Protein AF-A0A653R5P2-F1 (afdb_monomer_lite)

Structure (mmCIF, N/CA/C/O backbone):
data_AF-A0A653R5P2-F1
#
_entry.id   AF-A0A653R5P2-F1
#
loop_
_atom_site.group_PDB
_atom_site.id
_atom_site.type_symbol
_atom_site.label_atom_id
_atom_site.label_alt_id
_atom_site.label_comp_id
_atom_site.label_asym_id
_atom_site.label_entity_id
_atom_site.label_seq_id
_atom_site.pdbx_PDB_ins_code
_atom_site.Cartn_x
_atom_site.Cartn_y
_atom_site.Cartn_z
_atom_site.occupancy
_atom_site.B_iso_or_equiv
_atom_site.auth_seq_id
_atom_site.auth_comp_id
_atom_site.auth_asym_id
_atom_site.auth_atom_id
_atom_site.pdbx_PDB_model_num
ATOM 1 N N . MET A 1 1 ? -12.170 2.360 -12.518 1.00 54.19 1 MET A N 1
ATOM 2 C CA . MET A 1 1 ? -10.894 2.444 -11.773 1.00 54.19 1 MET A CA 1
ATOM 3 C C . MET A 1 1 ? -11.094 3.418 -10.625 1.00 54.19 1 MET A C 1
ATOM 5 O O . MET A 1 1 ? -11.381 4.577 -10.891 1.00 54.19 1 MET A O 1
ATOM 9 N N . ILE A 1 2 ? -11.045 2.950 -9.377 1.00 61.38 2 ILE A N 1
ATOM 10 C CA . ILE A 1 2 ? -11.257 3.804 -8.199 1.00 61.38 2 ILE A CA 1
ATOM 11 C C . ILE A 1 2 ? -9.953 4.563 -7.930 1.00 61.38 2 ILE A C 1
ATOM 13 O O . ILE A 1 2 ? -8.896 3.942 -7.818 1.00 61.38 2 ILE A O 1
ATOM 17 N N . VAL A 1 3 ? -10.019 5.893 -7.868 1.00 64.69 3 VAL A N 1
ATOM 18 C CA . VAL A 1 3 ? -8.891 6.744 -7.465 1.00 64.69 3 VAL A CA 1
ATOM 19 C C . VAL A 1 3 ? -9.079 7.107 -5.998 1.00 64.69 3 VAL A C 1
ATOM 21 O O . VAL A 1 3 ? -10.110 7.650 -5.611 1.00 64.69 3 VAL A O 1
ATOM 24 N N . ILE A 1 4 ? -8.091 6.775 -5.178 1.00 66.62 4 ILE A N 1
ATOM 25 C CA . ILE A 1 4 ? -8.091 6.955 -3.727 1.00 66.62 4 ILE A CA 1
ATOM 26 C C . ILE A 1 4 ? -7.111 8.094 -3.420 1.00 66.62 4 ILE A C 1
ATOM 28 O O . ILE A 1 4 ? -5.994 8.080 -3.930 1.00 66.62 4 ILE A O 1
ATOM 32 N N . GLY A 1 5 ? -7.518 9.091 -2.629 1.00 63.03 5 GLY A N 1
ATOM 33 C CA . GLY A 1 5 ? -6.640 10.191 -2.191 1.00 63.03 5 GLY A CA 1
ATOM 34 C C . GLY A 1 5 ? -7.165 11.597 -2.479 1.00 63.03 5 GLY A C 1
ATOM 35 O O . GLY A 1 5 ? -7.079 12.459 -1.617 1.00 63.03 5 GLY A O 1
ATOM 36 N N . LYS A 1 6 ? -7.797 11.828 -3.636 1.00 60.8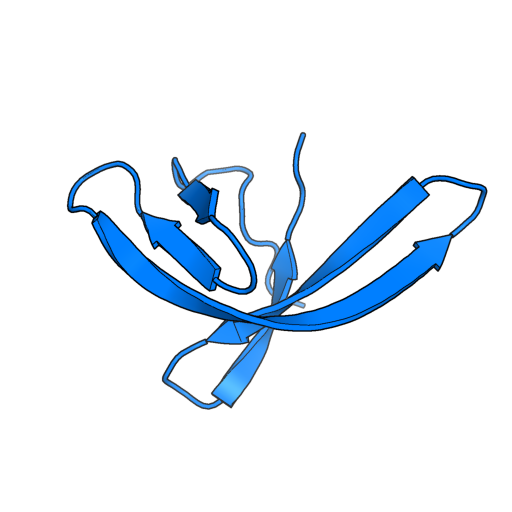4 6 LYS A N 1
ATOM 37 C CA . LYS A 1 6 ? -8.096 13.204 -4.083 1.00 60.84 6 LYS A CA 1
ATOM 38 C C . LYS A 1 6 ? -9.192 13.928 -3.281 1.00 60.84 6 LYS A C 1
ATOM 40 O O . LY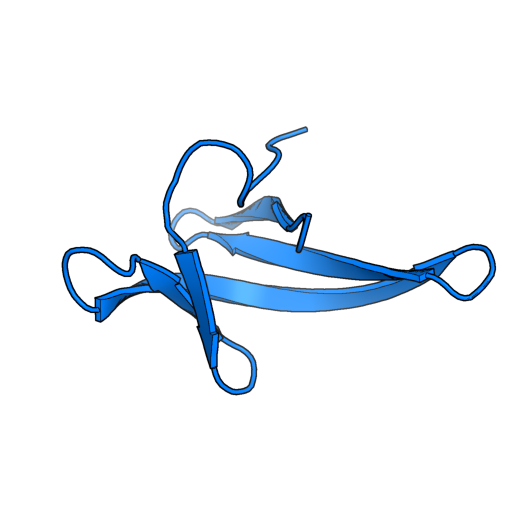S A 1 6 ? -9.129 15.137 -3.120 1.00 60.84 6 LYS A O 1
ATOM 45 N N . GLU A 1 7 ? -10.194 13.203 -2.781 1.00 59.69 7 GLU A N 1
ATOM 46 C CA . GLU A 1 7 ? -11.327 13.787 -2.025 1.00 59.69 7 GLU A CA 1
ATOM 47 C C . GLU A 1 7 ? -11.404 13.320 -0.568 1.00 59.69 7 GLU A C 1
ATOM 49 O O . GLU A 1 7 ? -12.183 13.838 0.229 1.00 59.69 7 GLU A O 1
ATOM 54 N N . ARG A 1 8 ? -10.626 12.302 -0.204 1.00 65.50 8 ARG A N 1
ATOM 55 C CA . ARG A 1 8 ? -10.676 11.685 1.119 1.00 65.50 8 ARG A CA 1
ATOM 56 C C . ARG A 1 8 ? -9.326 11.943 1.748 1.00 65.50 8 ARG A C 1
ATOM 58 O O . ARG A 1 8 ? -8.343 11.446 1.226 1.00 65.50 8 ARG A O 1
ATOM 65 N N . ALA A 1 9 ? -9.269 12.726 2.821 1.00 75.19 9 ALA A N 1
ATOM 66 C CA . ALA A 1 9 ? -8.043 12.935 3.583 1.00 75.19 9 ALA A CA 1
ATOM 67 C C . ALA A 1 9 ? -7.535 11.576 4.101 1.00 75.19 9 ALA A C 1
ATOM 69 O O . ALA A 1 9 ? -8.000 11.080 5.128 1.00 75.19 9 ALA A O 1
ATOM 70 N N . VAL A 1 10 ? -6.644 10.938 3.347 1.00 82.94 10 VAL A N 1
ATOM 71 C CA . VAL A 1 10 ? -6.039 9.639 3.646 1.00 82.94 10 VAL A CA 1
ATOM 72 C C . VAL A 1 10 ? -4.525 9.787 3.659 1.00 82.94 10 VAL A C 1
ATOM 74 O O . VAL A 1 10 ? -3.976 10.621 2.943 1.00 82.94 10 VAL A O 1
ATOM 77 N N . TYR A 1 11 ? -3.853 8.984 4.473 1.00 84.38 11 TYR A N 1
ATOM 78 C CA . TYR A 1 11 ? -2.400 8.987 4.585 1.00 84.38 11 TYR A CA 1
ATOM 79 C C . TYR A 1 11 ? -1.848 7.565 4.495 1.00 84.38 11 TYR A C 1
ATOM 81 O O . TYR A 1 11 ? -2.541 6.591 4.796 1.00 84.38 11 TYR A O 1
ATOM 89 N N . VAL A 1 12 ? -0.592 7.452 4.067 1.00 86.00 12 VAL A N 1
ATOM 90 C CA . VAL A 1 12 ? 0.135 6.180 3.999 1.00 86.00 12 VAL A CA 1
ATOM 91 C C . VAL A 1 12 ? 0.964 6.016 5.266 1.00 86.00 12 VAL A C 1
ATOM 93 O O . VAL A 1 12 ? 1.666 6.940 5.676 1.00 86.00 12 VAL A O 1
ATOM 96 N N . ARG A 1 13 ? 0.916 4.830 5.869 1.00 86.81 13 ARG A N 1
ATOM 97 C CA . ARG A 1 13 ? 1.783 4.429 6.976 1.00 86.81 13 ARG A CA 1
ATOM 98 C C . ARG A 1 13 ? 2.224 2.988 6.753 1.00 86.81 13 ARG A C 1
ATOM 100 O O . ARG A 1 13 ? 1.395 2.084 6.739 1.00 86.81 13 ARG A O 1
ATOM 107 N N . ASN A 1 14 ? 3.533 2.789 6.606 1.00 86.81 14 ASN A N 1
ATOM 108 C CA . ASN A 1 14 ? 4.138 1.521 6.188 1.00 86.81 14 ASN A CA 1
ATOM 109 C C . ASN A 1 14 ? 3.559 1.032 4.846 1.00 86.81 14 ASN A C 1
ATOM 111 O O . ASN A 1 14 ? 3.665 1.726 3.838 1.00 86.81 14 ASN A O 1
ATOM 115 N N . ASP A 1 15 ? 2.952 -0.148 4.843 1.00 85.25 15 ASP A N 1
ATOM 116 C CA . ASP A 1 15 ? 2.288 -0.801 3.718 1.00 85.25 1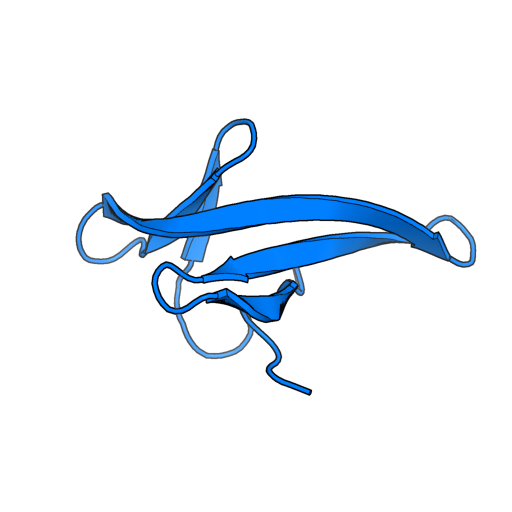5 ASP A CA 1
ATOM 117 C C . ASP A 1 15 ? 0.780 -0.512 3.671 1.00 85.25 15 ASP A C 1
ATOM 119 O O . ASP A 1 15 ? 0.074 -1.039 2.822 1.00 85.25 15 ASP A O 1
ATOM 123 N N . SER A 1 16 ? 0.269 0.323 4.572 1.00 87.81 16 SER A N 1
ATOM 124 C CA . SER A 1 16 ? -1.160 0.484 4.811 1.00 87.81 16 SER A CA 1
ATOM 125 C C . SER A 1 16 ? -1.612 1.926 4.580 1.00 87.81 16 SER A C 1
ATOM 127 O O . SER A 1 16 ? -0.868 2.884 4.801 1.00 87.81 16 SER A O 1
ATOM 129 N N . ILE A 1 17 ? -2.853 2.096 4.128 1.00 87.56 17 ILE A N 1
ATOM 130 C CA . ILE A 1 17 ? -3.493 3.403 3.942 1.00 87.56 17 ILE A CA 1
ATOM 131 C C . ILE A 1 17 ? -4.583 3.581 4.986 1.00 87.56 17 ILE A C 1
ATOM 133 O O . ILE A 1 17 ? -5.421 2.701 5.175 1.00 87.56 17 ILE A O 1
ATOM 137 N N . TYR A 1 18 ? -4.609 4.752 5.613 1.00 86.38 18 TYR A N 1
ATOM 138 C CA . TYR A 1 18 ? -5.533 5.095 6.687 1.00 86.38 18 TYR A CA 1
ATOM 139 C C . TYR A 1 18 ? -6.346 6.340 6.348 1.00 86.38 18 TYR A C 1
ATOM 141 O O . TYR A 1 18 ? -5.879 7.247 5.659 1.00 86.38 18 TYR A O 1
ATOM 149 N N . PHE A 1 19 ? -7.570 6.403 6.866 1.00 83.62 19 PHE A N 1
ATOM 150 C CA . PHE A 1 19 ? -8.370 7.622 6.884 1.00 83.62 19 PHE A CA 1
ATOM 151 C C . PHE A 1 19 ? -7.894 8.561 7.985 1.00 83.62 19 PHE A C 1
ATOM 153 O O . PHE A 1 19 ? -7.960 8.210 9.158 1.00 83.62 19 PHE A O 1
ATOM 160 N N . ASN A 1 20 ? -7.543 9.794 7.623 1.00 81.31 20 ASN A N 1
ATOM 161 C CA . ASN A 1 20 ? -7.069 10.804 8.570 1.00 81.31 20 ASN A CA 1
ATOM 162 C C . ASN A 1 20 ? -8.131 11.168 9.625 1.00 81.31 20 ASN A C 1
ATOM 164 O O . ASN A 1 20 ? -7.813 11.506 10.753 1.00 81.31 20 ASN A O 1
ATOM 168 N N . LYS A 1 21 ? -9.423 11.065 9.279 1.00 78.62 21 LYS A N 1
ATOM 169 C CA . LYS A 1 21 ? -10.514 11.447 10.188 1.00 78.62 21 LYS A CA 1
ATOM 170 C C . LYS A 1 21 ? -10.615 10.555 11.437 1.00 78.62 21 LYS A C 1
ATOM 172 O O . LYS A 1 21 ? -10.964 11.066 12.492 1.00 78.62 21 LYS A O 1
ATOM 177 N N . ASN A 1 22 ? -10.359 9.251 11.306 1.00 81.56 22 ASN A N 1
ATOM 178 C CA . ASN A 1 22 ? -10.670 8.251 12.341 1.00 81.56 22 ASN A CA 1
ATOM 179 C C . ASN A 1 22 ? -9.551 7.207 12.545 1.00 81.56 22 ASN A C 1
ATOM 181 O O . ASN A 1 22 ? -9.810 6.172 13.155 1.00 81.56 22 ASN A O 1
ATOM 185 N N . ASP A 1 23 ? -8.373 7.384 11.935 1.00 80.06 23 ASP A N 1
ATOM 186 C CA . ASP A 1 23 ? -7.295 6.377 11.875 1.00 80.06 23 ASP A CA 1
ATOM 187 C C . ASP A 1 23 ? -7.763 4.974 11.445 1.00 80.06 23 ASP A C 1
ATOM 189 O O . ASP A 1 23 ? -7.169 3.946 11.764 1.00 80.06 23 ASP A O 1
ATOM 193 N N . SER A 1 24 ? -8.860 4.917 10.691 1.00 84.06 24 SER A N 1
ATOM 194 C CA . SER A 1 24 ? -9.430 3.659 10.222 1.00 84.06 24 SER A CA 1
ATOM 195 C C . SER A 1 24 ? -8.669 3.176 8.995 1.00 84.06 24 SER A C 1
ATOM 197 O O . SER A 1 24 ? -8.445 3.951 8.061 1.00 84.06 24 SER A O 1
ATOM 199 N N . LEU A 1 25 ? -8.302 1.893 8.985 1.00 85.56 25 LEU A N 1
ATOM 200 C CA . LEU A 1 25 ? -7.636 1.257 7.852 1.00 85.56 25 LEU A CA 1
ATOM 201 C C . LEU A 1 25 ? -8.548 1.306 6.619 1.00 85.56 25 LEU A C 1
ATOM 203 O O . LEU A 1 25 ? -9.663 0.786 6.631 1.00 85.56 25 LEU A O 1
ATOM 207 N N . PHE A 1 26 ? -8.071 1.945 5.556 1.00 84.31 26 PHE A N 1
ATOM 208 C CA . PHE A 1 26 ? -8.741 1.974 4.261 1.00 84.31 26 PHE A CA 1
ATOM 209 C C . PHE A 1 26 ? -8.428 0.709 3.456 1.00 84.31 26 PHE A C 1
ATOM 211 O O . PHE A 1 26 ? -9.317 0.107 2.853 1.00 84.31 26 PHE A O 1
ATOM 218 N N . GLY A 1 27 ? -7.154 0.327 3.441 1.00 88.00 27 GLY A N 1
ATOM 219 C CA . GLY A 1 27 ? -6.658 -0.772 2.632 1.00 88.00 27 GLY A CA 1
ATOM 220 C C . GLY A 1 27 ? -5.148 -0.910 2.730 1.00 88.00 27 GLY A C 1
ATOM 221 O O . GLY A 1 27 ? -4.475 -0.074 3.335 1.00 88.00 27 GLY A O 1
ATOM 222 N N . VAL A 1 28 ? -4.630 -1.964 2.115 1.00 89.75 28 VAL A N 1
ATOM 223 C CA . VAL A 1 28 ? -3.203 -2.300 2.112 1.00 89.75 28 VAL A CA 1
ATOM 224 C C . VAL A 1 28 ? -2.657 -2.116 0.700 1.00 89.75 28 VAL A C 1
ATOM 226 O O . VAL A 1 28 ? -3.361 -2.323 -0.291 1.00 89.75 28 VAL A O 1
ATOM 229 N N . ILE A 1 29 ? -1.415 -1.659 0.603 1.00 89.94 29 ILE A N 1
ATOM 230 C CA . ILE A 1 29 ? -0.679 -1.547 -0.648 1.00 89.94 29 ILE A CA 1
ATOM 231 C C . ILE A 1 29 ? -0.391 -2.964 -1.131 1.00 89.94 29 ILE A C 1
ATOM 233 O O . ILE A 1 29 ? 0.404 -3.688 -0.544 1.00 89.94 29 ILE A O 1
ATOM 237 N N . ASP A 1 30 ? -1.040 -3.330 -2.224 1.00 89.06 30 ASP A N 1
ATOM 238 C CA . ASP A 1 30 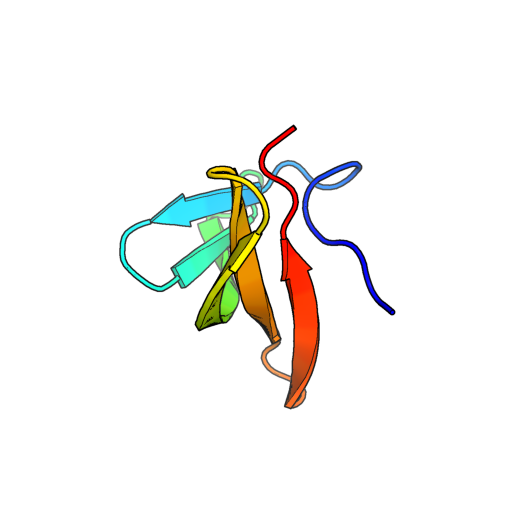? -0.859 -4.627 -2.864 1.00 89.06 30 ASP A CA 1
ATOM 239 C C . ASP A 1 30 ? 0.322 -4.583 -3.840 1.00 89.06 30 ASP A C 1
ATOM 241 O O . ASP A 1 30 ? 1.212 -5.428 -3.817 1.00 89.06 30 ASP A O 1
ATOM 245 N N . THR A 1 31 ? 0.372 -3.544 -4.678 1.00 88.94 31 THR A N 1
ATOM 246 C CA . THR A 1 31 ? 1.377 -3.441 -5.736 1.00 88.94 31 THR A CA 1
ATOM 247 C C . THR A 1 31 ? 1.947 -2.027 -5.828 1.00 88.94 31 THR A C 1
ATOM 249 O O . THR A 1 31 ? 1.217 -1.034 -5.852 1.00 88.94 31 THR A O 1
ATOM 252 N N . ILE A 1 32 ? 3.269 -1.927 -5.982 1.00 88.25 32 ILE A N 1
ATOM 253 C CA . ILE A 1 32 ? 3.976 -0.676 -6.282 1.00 88.25 32 ILE A CA 1
ATOM 254 C C . ILE A 1 32 ? 4.524 -0.759 -7.705 1.00 88.25 32 ILE A C 1
ATOM 256 O O . ILE A 1 32 ? 5.251 -1.690 -8.043 1.00 88.25 32 ILE A O 1
ATOM 260 N N . LYS A 1 33 ? 4.189 0.219 -8.553 1.00 88.38 33 LYS A N 1
ATOM 261 C CA . LYS A 1 33 ? 4.760 0.335 -9.905 1.00 88.38 33 LYS A CA 1
ATOM 262 C C . LYS A 1 33 ? 5.371 1.705 -10.122 1.00 88.38 33 LYS A C 1
ATOM 264 O O . LYS A 1 33 ? 4.808 2.711 -9.702 1.00 88.38 33 LYS A O 1
ATOM 269 N N . PHE A 1 34 ? 6.475 1.741 -10.853 1.00 86.50 34 PHE A N 1
ATOM 270 C CA . PHE A 1 34 ? 7.126 2.978 -11.265 1.00 86.50 34 PHE A CA 1
ATOM 271 C C . PHE A 1 34 ? 6.836 3.231 -12.743 1.00 86.50 34 PHE A C 1
ATOM 273 O O . PHE A 1 34 ? 7.120 2.386 -13.588 1.00 86.50 34 PHE A O 1
ATOM 280 N N . TYR A 1 35 ? 6.252 4.387 -13.051 1.00 83.50 35 TYR A N 1
ATOM 281 C CA . TYR A 1 35 ? 5.983 4.826 -14.419 1.00 83.50 35 TYR A CA 1
ATOM 282 C C . TYR A 1 35 ? 6.657 6.170 -14.643 1.00 83.50 35 TYR A C 1
ATOM 284 O O . TYR A 1 35 ? 6.308 7.137 -13.975 1.00 83.50 35 TYR A O 1
ATOM 292 N N . TYR A 1 36 ? 7.598 6.233 -15.588 1.00 86.38 36 TYR A N 1
ATOM 293 C CA . TYR A 1 36 ? 8.338 7.462 -15.907 1.00 86.38 36 TYR A CA 1
ATOM 294 C C . TYR A 1 36 ? 8.999 8.110 -14.672 1.00 86.38 36 TYR A C 1
ATOM 296 O O . TYR A 1 36 ? 9.011 9.326 -14.532 1.00 86.38 36 TYR A O 1
ATOM 304 N N . GLY A 1 37 ? 9.501 7.290 -13.741 1.00 83.56 37 GLY A N 1
ATOM 305 C CA . GLY A 1 37 ? 10.080 7.754 -12.473 1.00 83.56 37 GLY A CA 1
ATOM 306 C C . GLY A 1 37 ? 9.058 8.103 -11.384 1.00 83.56 37 GLY A C 1
ATOM 307 O O . GLY A 1 37 ? 9.444 8.256 -10.229 1.00 83.56 37 GLY A O 1
ATOM 308 N N . GLU A 1 38 ? 7.759 8.156 -11.693 1.00 82.75 38 GLU A N 1
ATOM 309 C CA . GLU A 1 38 ? 6.715 8.389 -10.695 1.00 82.75 38 GLU A CA 1
ATOM 310 C C . GLU A 1 38 ? 6.231 7.082 -10.058 1.00 82.75 38 GLU A C 1
ATOM 312 O O . GLU A 1 38 ? 5.864 6.115 -10.740 1.00 82.75 38 GLU A O 1
ATOM 317 N N . ARG A 1 39 ? 6.182 7.071 -8.722 1.00 85.62 39 ARG A N 1
ATOM 318 C CA . ARG A 1 39 ? 5.658 5.956 -7.931 1.00 85.62 39 ARG A CA 1
ATOM 319 C C . ARG A 1 39 ? 4.130 5.931 -8.000 1.00 85.62 39 ARG A C 1
ATOM 321 O O . AR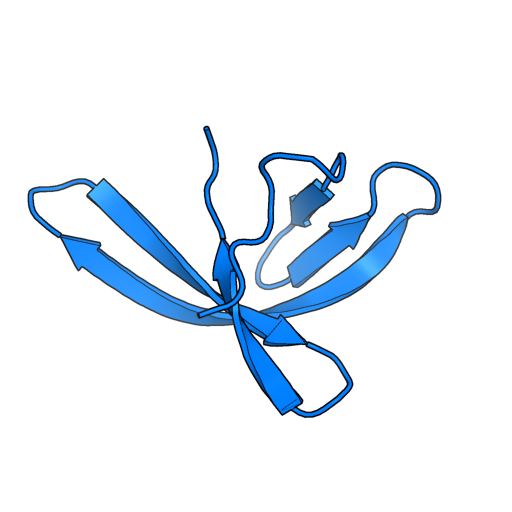G A 1 39 ? 3.464 6.911 -7.680 1.00 85.62 39 ARG A O 1
ATOM 328 N N . ARG A 1 40 ? 3.560 4.789 -8.387 1.00 85.62 40 ARG A N 1
ATOM 329 C CA . ARG A 1 40 ? 2.120 4.507 -8.350 1.00 85.62 40 ARG A CA 1
ATOM 330 C C . ARG A 1 40 ? 1.835 3.387 -7.362 1.00 85.62 40 ARG A C 1
ATOM 332 O O . ARG A 1 40 ? 2.365 2.286 -7.499 1.00 85.62 40 ARG A O 1
ATOM 339 N N . LEU A 1 41 ? 0.967 3.684 -6.403 1.00 86.81 41 LEU A N 1
ATOM 340 C CA . LEU A 1 41 ? 0.532 2.760 -5.365 1.00 86.81 41 LEU A CA 1
ATOM 341 C C . LEU A 1 41 ? -0.832 2.176 -5.753 1.00 86.81 41 LEU A C 1
ATOM 343 O O . LEU A 1 41 ? -1.785 2.917 -6.009 1.00 86.81 41 LEU A O 1
ATOM 347 N N . PHE A 1 42 ? -0.912 0.851 -5.830 1.00 88.62 42 PHE A N 1
ATOM 348 C CA . PHE A 1 42 ? -2.159 0.111 -5.986 1.00 88.62 42 PHE A CA 1
ATOM 349 C C . PHE A 1 42 ? -2.556 -0.450 -4.632 1.00 88.62 42 PHE A C 1
ATOM 351 O O . PHE A 1 42 ? -1.751 -1.082 -3.951 1.00 88.62 42 PHE A O 1
ATOM 358 N N . VAL A 1 43 ? -3.791 -0.177 -4.244 1.00 87.88 43 VAL A N 1
ATOM 359 C CA . VAL A 1 43 ? -4.290 -0.421 -2.896 1.00 87.88 43 VAL A CA 1
ATOM 360 C C . VAL A 1 43 ? -5.499 -1.311 -3.004 1.00 87.88 43 VAL A C 1
ATOM 362 O O . VAL A 1 43 ? -6.424 -1.002 -3.759 1.00 87.88 43 VAL A O 1
ATOM 365 N N . GLN A 1 44 ? -5.483 -2.392 -2.242 1.00 89.62 44 GLN A N 1
ATOM 366 C CA . GLN A 1 44 ? -6.628 -3.261 -2.090 1.00 89.62 44 GLN A CA 1
ATOM 367 C C . GLN A 1 44 ? -7.427 -2.815 -0.867 1.00 89.62 44 GLN A C 1
ATOM 369 O O . GLN A 1 44 ? -6.885 -2.689 0.232 1.00 89.62 44 GLN A O 1
ATOM 374 N N . ASP A 1 45 ? -8.711 -2.526 -1.068 1.00 85.06 45 ASP A N 1
ATOM 375 C CA . ASP A 1 45 ? -9.626 -2.238 0.031 1.00 85.06 45 ASP A CA 1
ATOM 376 C C . ASP A 1 45 ? -10.021 -3.524 0.780 1.00 85.06 45 ASP A C 1
ATOM 378 O O . ASP A 1 45 ? -9.801 -4.646 0.321 1.00 85.06 45 ASP A O 1
ATOM 382 N N . LEU A 1 46 ? -10.667 -3.361 1.934 1.00 83.44 46 LEU A N 1
ATOM 383 C CA . LEU A 1 46 ? -11.136 -4.482 2.763 1.00 83.44 46 LEU A CA 1
ATOM 384 C C . LEU A 1 46 ? -12.222 -5.348 2.095 1.00 83.44 46 LEU A C 1
ATOM 386 O O . LEU A 1 46 ? -12.574 -6.403 2.614 1.00 83.44 46 LEU A O 1
ATOM 390 N N . LYS A 1 47 ? -12.784 -4.903 0.967 1.00 84.56 47 LYS A N 1
ATOM 391 C CA . LYS A 1 47 ? -13.777 -5.631 0.168 1.00 84.56 47 LYS A CA 1
ATOM 392 C C . LYS A 1 47 ? -13.135 -6.344 -1.031 1.00 84.56 47 LYS A C 1
ATOM 394 O O . LYS A 1 47 ? -13.856 -6.944 -1.823 1.00 84.56 47 LYS A O 1
ATOM 399 N N . GLY A 1 48 ? -11.809 -6.280 -1.169 1.00 82.62 48 GLY A N 1
ATOM 400 C CA . GLY A 1 48 ? -11.048 -6.886 -2.259 1.00 82.62 48 GLY A CA 1
ATOM 401 C C . GLY A 1 48 ? -10.968 -6.041 -3.534 1.00 82.62 48 GLY A C 1
ATOM 402 O O . GLY A 1 48 ? -10.392 -6.501 -4.520 1.00 82.62 48 GLY A O 1
ATOM 403 N N . ASN A 1 49 ? -11.501 -4.816 -3.550 1.00 84.50 49 ASN A N 1
ATOM 404 C CA . ASN A 1 49 ? -11.402 -3.932 -4.710 1.00 84.50 49 ASN A CA 1
ATOM 405 C C . ASN A 1 49 ? -10.018 -3.294 -4.782 1.00 84.50 49 ASN A C 1
ATOM 407 O O . ASN A 1 49 ? -9.522 -2.748 -3.799 1.00 84.50 49 ASN A O 1
ATOM 411 N N . VAL A 1 50 ? -9.434 -3.276 -5.978 1.00 83.56 50 VAL A N 1
ATOM 412 C CA . VAL A 1 50 ? -8.146 -2.624 -6.222 1.00 83.56 50 VAL A CA 1
ATOM 413 C C . VAL A 1 50 ? -8.366 -1.226 -6.794 1.00 83.56 50 VAL A C 1
ATOM 415 O O . VAL A 1 50 ? -8.994 -1.039 -7.842 1.00 83.56 50 VAL A O 1
ATOM 418 N N . GLY A 1 51 ? -7.832 -0.227 -6.102 1.00 84.31 51 GLY A N 1
ATOM 419 C CA . GLY A 1 51 ? -7.818 1.165 -6.526 1.00 84.31 51 GLY A CA 1
ATOM 420 C C . GLY A 1 51 ? -6.399 1.697 -6.679 1.00 84.31 51 GLY A C 1
ATOM 421 O O . GLY A 1 51 ? -5.428 1.114 -6.200 1.00 84.31 51 GLY A O 1
ATOM 422 N N . ARG A 1 52 ? -6.270 2.834 -7.360 1.00 84.94 52 ARG A N 1
ATOM 423 C CA . ARG A 1 52 ? -5.003 3.561 -7.447 1.00 84.94 52 ARG A CA 1
ATOM 424 C C . ARG A 1 52 ? -5.001 4.668 -6.413 1.00 84.94 52 ARG A C 1
ATOM 426 O O . ARG A 1 52 ? -5.888 5.518 -6.426 1.00 84.94 52 ARG A O 1
ATOM 433 N N . PHE A 1 53 ? -3.970 4.691 -5.588 1.00 82.25 53 PHE A N 1
ATOM 434 C CA . PHE A 1 53 ? -3.718 5.793 -4.685 1.00 82.25 53 PHE A CA 1
ATOM 435 C C . PHE A 1 53 ? -2.909 6.889 -5.384 1.00 82.25 53 PHE A C 1
ATOM 437 O O . PHE A 1 53 ? -1.916 6.620 -6.069 1.00 82.25 53 PHE A O 1
ATOM 444 N N . CYS A 1 54 ? -3.384 8.125 -5.259 1.00 72.00 54 CYS A N 1
ATOM 445 C CA . CYS A 1 54 ? -2.729 9.324 -5.760 1.00 72.00 54 CYS A CA 1
ATOM 446 C C . CYS A 1 54 ? -2.288 10.169 -4.563 1.00 72.00 54 CYS A C 1
ATOM 448 O O . CYS A 1 54 ? -3.131 10.650 -3.818 1.00 72.00 54 CYS A O 1
ATOM 450 N N . GLU A 1 55 ? -0.975 10.363 -4.417 1.00 65.00 55 GLU A N 1
ATOM 451 C CA . GLU A 1 55 ? -0.368 11.207 -3.370 1.00 65.00 55 GLU A CA 1
ATOM 452 C C . GLU A 1 55 ? -0.538 12.724 -3.615 1.00 65.00 55 GLU A C 1
ATOM 454 O O . 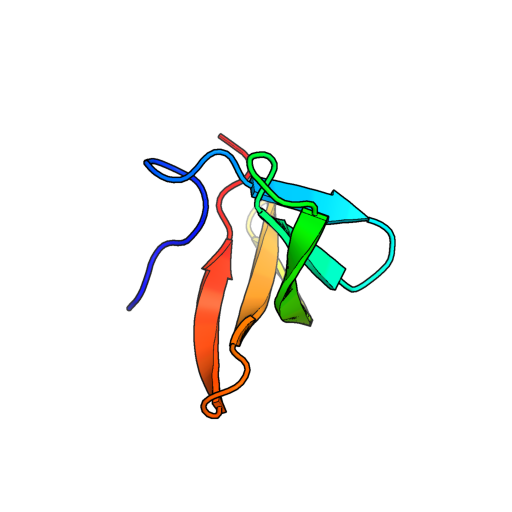GLU A 1 55 ? -0.101 13.511 -2.783 1.00 65.00 55 GLU A O 1
ATOM 459 N N . LYS A 1 56 ? -1.141 13.142 -4.740 1.00 57.84 56 LYS A N 1
ATOM 460 C CA . LYS A 1 56 ? -1.319 14.552 -5.141 1.00 57.84 56 LYS A CA 1
ATOM 461 C C . LYS A 1 56 ? -2.741 15.050 -4.934 1.00 57.84 56 LYS A C 1
ATOM 463 O O . LYS A 1 56 ? -3.671 14.346 -5.396 1.00 57.84 56 LYS A O 1
#

Secondary structure (DSSP, 8-state):
-EEESSSS-EEEETTEEEETTTTEEEEEEEEEEEETTEEEEEEEETTS-EEEE---

Radius of gyration: 10.65 Å; chains: 1; bounding box: 24×21×28 Å

Sequence (56 aa):
MIVIGKERAVYVRNDSIYFNKNDSLFGVIDTIKFYYGERRLFVQDLKGNVGRFCEK

pLDDT: mean 80.78, std 9.51, range [54.19, 89.94]

Foldseek 3Di:
DAEPDPPFCWDDDDQFIAGPVPRHTQFGFPDWDADPNDIWTWTQGPVRDIYIYDPD